Protein AF-U1Q559-F1 (afdb_monomer_lite)

Secondary structure (DSSP, 8-state):
---------------------S--STT--TT--S--EEEEETTTS-HHHHHHHHHTTPEEEEEEEETTEEEEEEEEE-SS-EEEE-SS-EEEESSHHHHHHHHHHHT-S---

Foldseek 3Di:
DDDDDDDDDDDDDDPPPPPVPPPDPPPDDPPPDDAAEAEEEQARAALVVCLVCQCVRHKYWYFYDDPNGTFIWIWHDPNQWIWIRGVVDIDIDRDSVVVSVVSVVVRRHRPD

Sequence (112 aa):
TETAEAAEGVEEPKLRTITQSDDKLSKIPPYLEMTELLHIESGELTTAEIMSAIESGSRVVVSAAMLGGSHTVSLRHDGEVYYCDTPTTLHKHTNPDEMRECIEKMGYSSSS

pLDDT: mean 74.19, std 18.79, range [40.16, 92.19]

Radius of gyration: 21.71 Å; chains: 1; bounding box: 36×27×82 Å

Structure (mmCIF, N/CA/C/O backbone):
data_AF-U1Q559-F1
#
_entry.id   AF-U1Q559-F1
#
loop_
_atom_site.group_PDB
_atom_site.id
_atom_site.type_symbol
_atom_site.label_atom_id
_atom_site.label_alt_id
_atom_site.label_comp_id
_atom_site.label_asym_id
_atom_site.label_entity_id
_atom_site.label_seq_id
_atom_site.pdbx_PDB_ins_code
_atom_site.Cartn_x
_atom_site.Cartn_y
_atom_site.Cartn_z
_atom_site.occupancy
_atom_site.B_iso_or_equiv
_atom_site.auth_seq_id
_atom_site.auth_comp_id
_atom_site.auth_asym_id
_atom_site.auth_atom_id
_atom_site.pdbx_PDB_model_num
ATOM 1 N N . THR A 1 1 ? -6.723 5.124 -67.953 1.00 48.50 1 THR A N 1
ATOM 2 C CA . THR A 1 1 ? -5.411 4.971 -67.301 1.00 48.50 1 THR A CA 1
ATOM 3 C C . THR A 1 1 ? -5.222 6.157 -66.397 1.00 48.50 1 THR A C 1
ATOM 5 O O . THR A 1 1 ? -4.817 7.224 -66.840 1.00 48.50 1 THR A O 1
ATOM 8 N N . GLU A 1 2 ? -5.676 5.988 -65.165 1.00 44.75 2 GLU A N 1
ATOM 9 C CA . GLU A 1 2 ? -5.507 6.944 -64.080 1.00 44.75 2 GLU A CA 1
ATOM 10 C C . GLU A 1 2 ? -4.044 6.920 -63.622 1.00 44.75 2 GLU A C 1
ATOM 12 O O . GLU A 1 2 ? -3.480 5.848 -63.418 1.00 44.75 2 GLU A O 1
ATOM 17 N N . THR A 1 3 ? -3.432 8.091 -63.470 1.00 47.38 3 THR A N 1
ATOM 18 C CA . THR A 1 3 ? -2.186 8.264 -62.715 1.00 47.38 3 THR A CA 1
ATOM 19 C C . THR A 1 3 ? -2.446 9.319 -61.654 1.00 47.38 3 THR A C 1
ATOM 21 O O . THR A 1 3 ? -2.524 10.512 -61.950 1.00 47.38 3 THR A O 1
ATOM 24 N N . ALA A 1 4 ? -2.650 8.834 -60.434 1.00 48.91 4 ALA A N 1
ATOM 25 C CA . ALA A 1 4 ? -2.398 9.570 -59.209 1.00 48.91 4 ALA A CA 1
ATOM 26 C C . ALA A 1 4 ? -0.880 9.648 -58.961 1.00 48.91 4 ALA A C 1
ATOM 28 O O . ALA A 1 4 ? -0.140 8.864 -59.546 1.00 48.91 4 ALA A O 1
ATOM 29 N N . GLU A 1 5 ? -0.475 10.577 -58.088 1.00 44.81 5 GLU A N 1
ATOM 30 C CA . GLU A 1 5 ? 0.666 10.528 -57.147 1.00 44.81 5 GLU A CA 1
ATOM 31 C C . GLU A 1 5 ? 1.435 11.854 -57.100 1.00 44.81 5 GLU A C 1
ATOM 33 O O . GLU A 1 5 ? 2.183 12.195 -58.012 1.00 44.81 5 GLU A O 1
ATOM 38 N N . ALA A 1 6 ? 1.234 12.600 -56.010 1.00 41.09 6 ALA A N 1
ATOM 39 C CA . ALA A 1 6 ? 2.308 13.104 -55.149 1.00 41.09 6 ALA A CA 1
ATOM 40 C C . ALA A 1 6 ? 1.707 14.030 -54.078 1.00 41.09 6 ALA A C 1
ATOM 42 O O . ALA A 1 6 ? 1.525 15.228 -54.281 1.00 41.09 6 ALA A O 1
ATOM 43 N N . ALA A 1 7 ? 1.425 13.467 -52.912 1.00 48.69 7 ALA A N 1
ATOM 44 C CA . ALA A 1 7 ? 1.486 14.184 -51.650 1.00 48.69 7 ALA A CA 1
ATOM 45 C C . ALA A 1 7 ? 2.211 13.247 -50.690 1.00 48.69 7 ALA A C 1
ATOM 47 O O . ALA A 1 7 ? 1.922 12.060 -50.729 1.00 48.69 7 ALA A O 1
ATOM 48 N N . GLU A 1 8 ? 3.154 13.767 -49.905 1.00 42.56 8 GLU A N 1
ATOM 49 C CA . GLU A 1 8 ? 3.362 13.414 -48.492 1.00 42.56 8 GLU A CA 1
ATOM 50 C C . GLU A 1 8 ? 4.644 14.094 -47.987 1.00 42.56 8 GLU A C 1
ATOM 52 O O . GLU A 1 8 ? 5.766 13.632 -48.189 1.00 42.56 8 GLU A O 1
ATOM 57 N N . GLY A 1 9 ? 4.457 15.246 -47.338 1.00 47.09 9 GLY A N 1
ATOM 58 C CA . GLY A 1 9 ? 5.378 15.721 -46.315 1.00 47.09 9 GLY A CA 1
ATOM 59 C C . GLY A 1 9 ? 5.064 14.967 -45.028 1.00 47.09 9 GLY A C 1
ATOM 60 O O . GLY A 1 9 ? 3.910 14.934 -44.606 1.00 47.09 9 GLY A O 1
ATOM 61 N N . VAL A 1 10 ? 6.070 14.329 -44.434 1.00 48.62 10 VAL A N 1
ATOM 62 C CA . VAL A 1 10 ? 5.931 13.671 -43.134 1.00 48.62 10 VAL A CA 1
ATOM 63 C C . VAL A 1 10 ? 6.365 14.672 -42.063 1.00 48.62 10 VAL A C 1
AT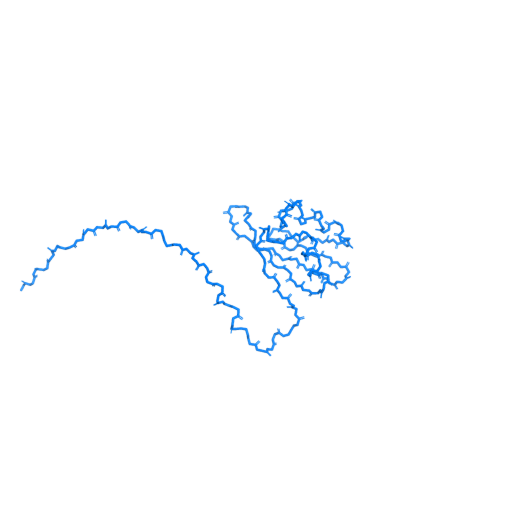OM 65 O O . VAL A 1 10 ? 7.541 15.002 -41.926 1.00 48.62 10 VAL A O 1
ATOM 68 N N . GLU A 1 11 ? 5.385 15.237 -41.365 1.00 52.56 11 GLU A N 1
ATOM 69 C CA . GLU A 1 11 ? 5.598 16.040 -40.164 1.00 52.56 11 GLU A CA 1
ATOM 70 C C . GLU A 1 11 ? 5.631 15.107 -38.945 1.00 52.56 11 GLU A C 1
ATOM 72 O O . GLU A 1 11 ? 4.845 14.163 -38.831 1.00 52.56 11 GLU A O 1
ATOM 77 N N . GLU A 1 12 ? 6.596 15.346 -38.060 1.00 54.78 12 GLU A N 1
ATOM 78 C CA . GLU A 1 12 ? 6.931 14.513 -36.907 1.00 54.78 12 GLU A CA 1
ATOM 79 C C . GLU A 1 12 ? 5.743 14.302 -35.941 1.00 54.78 12 GLU A C 1
ATOM 81 O O . GLU A 1 12 ? 4.968 15.229 -35.675 1.00 54.78 12 GLU A O 1
ATOM 86 N N . PRO A 1 13 ? 5.589 13.103 -35.344 1.00 48.75 13 PRO A N 1
ATOM 87 C CA . PRO A 1 13 ? 4.511 12.838 -34.405 1.00 48.75 13 PRO A CA 1
ATOM 88 C C . PRO A 1 13 ? 4.760 13.566 -33.079 1.00 48.75 13 PRO A C 1
ATOM 90 O O . PRO A 1 13 ? 5.522 13.127 -32.219 1.00 48.75 13 PRO A O 1
ATOM 93 N N . LYS A 1 14 ? 4.041 14.677 -32.904 1.00 49.19 14 LYS A N 1
ATOM 94 C CA . LYS A 1 14 ? 3.834 15.369 -31.629 1.00 49.19 14 LYS A CA 1
ATOM 95 C C . LYS A 1 14 ? 3.477 14.349 -30.544 1.00 49.19 14 LYS A C 1
ATOM 97 O O . LYS A 1 14 ? 2.425 13.707 -30.617 1.00 49.19 14 LYS A O 1
ATOM 102 N N . LEU A 1 15 ? 4.366 14.220 -29.555 1.00 43.12 15 LEU A N 1
ATOM 103 C CA . LEU A 1 15 ? 4.175 13.457 -28.323 1.00 43.12 15 LEU A CA 1
ATOM 104 C C . LEU A 1 15 ? 2.756 13.713 -27.798 1.00 43.12 15 LEU A C 1
ATOM 106 O O . LEU A 1 15 ? 2.418 14.826 -27.390 1.00 43.12 15 LEU A O 1
ATOM 110 N N . ARG A 1 16 ? 1.906 12.687 -27.859 1.00 45.62 16 ARG A N 1
ATOM 111 C CA . ARG A 1 16 ? 0.589 12.728 -27.236 1.00 45.62 16 ARG A CA 1
ATOM 112 C C . ARG A 1 16 ? 0.809 12.622 -25.739 1.00 45.62 16 ARG A C 1
ATOM 114 O O . ARG A 1 16 ? 1.168 11.563 -25.235 1.00 45.62 16 ARG A O 1
ATOM 121 N N . THR A 1 17 ? 0.607 13.740 -25.058 1.00 40.16 17 THR A N 1
ATOM 122 C CA . THR A 1 17 ? 0.408 13.809 -23.618 1.00 40.16 17 THR A CA 1
ATOM 123 C C . THR A 1 17 ? -0.654 12.780 -23.249 1.00 40.16 17 THR A C 1
ATOM 125 O O . THR A 1 17 ? -1.822 12.922 -23.609 1.00 40.16 17 THR A O 1
ATOM 128 N N . ILE A 1 18 ? -0.241 11.707 -22.584 1.00 44.62 18 ILE A N 1
ATOM 129 C CA . ILE A 1 18 ? -1.151 10.792 -21.906 1.00 44.62 18 ILE A CA 1
ATOM 130 C C . ILE A 1 18 ? -1.722 11.534 -20.697 1.00 44.62 18 ILE A C 1
ATOM 132 O O . ILE A 1 18 ? -1.260 11.385 -19.576 1.00 44.62 18 ILE A O 1
ATOM 136 N N . THR A 1 19 ? -2.725 12.380 -20.923 1.00 40.88 19 THR A N 1
ATOM 137 C CA . THR A 1 19 ? -3.677 12.710 -19.864 1.00 40.88 19 THR A CA 1
ATOM 138 C C . THR A 1 19 ? -4.461 11.432 -19.616 1.00 40.88 19 THR A C 1
ATOM 140 O O . THR A 1 19 ? -5.397 11.121 -20.357 1.00 40.88 19 THR A O 1
ATOM 143 N N . GLN A 1 20 ? -4.013 10.633 -18.651 1.00 41.62 20 GLN A N 1
ATOM 144 C CA . GLN A 1 20 ? -4.825 9.556 -18.115 1.00 41.62 20 GLN A CA 1
ATOM 145 C C . GLN A 1 20 ? -6.053 10.235 -17.514 1.00 41.62 20 GLN A C 1
ATOM 147 O O . GLN A 1 20 ? -5.970 10.955 -16.533 1.00 41.62 20 GLN A O 1
ATOM 152 N N . SER A 1 21 ? -7.164 10.152 -18.236 1.00 45.69 21 SER A N 1
ATOM 153 C CA . SER A 1 21 ? -8.444 10.664 -17.786 1.00 45.69 21 SER A CA 1
ATOM 154 C C . SER A 1 21 ? -8.893 9.792 -16.619 1.00 45.69 21 SER A C 1
ATOM 156 O O . SER A 1 21 ? -9.155 8.604 -16.820 1.00 45.69 21 SER A O 1
ATOM 158 N N . ASP A 1 22 ? -8.994 10.381 -15.431 1.00 47.97 22 ASP A N 1
ATOM 159 C CA . ASP A 1 22 ? -9.636 9.846 -14.221 1.00 47.97 22 ASP A CA 1
ATOM 160 C C . ASP A 1 22 ? -11.158 9.645 -14.396 1.00 47.97 22 ASP A C 1
ATOM 162 O O . ASP A 1 22 ? -11.973 10.032 -13.568 1.00 47.97 22 ASP A O 1
ATOM 166 N N . ASP A 1 23 ? -11.570 9.030 -15.507 1.00 49.97 23 ASP A N 1
ATOM 167 C CA . ASP A 1 23 ? -12.963 8.762 -15.875 1.00 49.97 23 ASP A CA 1
ATOM 168 C C . ASP A 1 23 ? -13.142 7.256 -16.141 1.00 49.97 23 ASP A C 1
ATOM 170 O O . ASP A 1 23 ? -13.504 6.789 -17.222 1.00 49.97 23 ASP A O 1
ATOM 174 N N . LYS A 1 24 ? -12.781 6.438 -15.145 1.00 46.28 24 LYS A N 1
ATOM 175 C CA . LYS A 1 24 ? -13.053 4.989 -15.152 1.00 46.28 24 LYS A CA 1
ATOM 176 C C . LYS A 1 24 ? -13.603 4.434 -13.841 1.00 46.28 24 LYS A C 1
ATOM 178 O O . LYS A 1 24 ? -13.746 3.220 -13.725 1.00 46.28 24 LYS A O 1
ATOM 183 N N . LEU A 1 25 ? -14.001 5.293 -12.901 1.00 49.59 25 LEU A N 1
ATOM 184 C CA . LEU A 1 25 ? -14.669 4.856 -11.670 1.00 49.59 25 LEU A CA 1
ATOM 185 C C . LEU A 1 25 ? -16.205 4.742 -11.814 1.00 49.59 25 LEU A C 1
ATOM 187 O O . LEU A 1 25 ? -16.873 4.189 -10.952 1.00 49.59 25 LEU A O 1
ATOM 191 N N . SER A 1 26 ? -16.788 5.186 -12.936 1.00 45.66 26 SER A N 1
ATOM 192 C CA . SER A 1 26 ? -18.252 5.272 -13.120 1.00 45.66 26 SER A CA 1
ATOM 193 C C . SER A 1 26 ? -18.944 3.980 -13.622 1.00 45.66 26 SER A C 1
ATOM 195 O O . SER A 1 26 ? -20.146 3.973 -13.870 1.00 45.66 26 SER A O 1
ATOM 197 N N . LYS A 1 27 ? -18.234 2.851 -13.785 1.00 45.03 27 LYS A N 1
ATOM 198 C CA . LYS A 1 27 ? -18.814 1.605 -14.351 1.00 45.03 27 LYS A CA 1
ATOM 199 C C . LYS A 1 27 ? -18.706 0.365 -13.459 1.00 45.03 27 LYS A C 1
ATOM 201 O O . LYS A 1 27 ? -18.642 -0.751 -13.971 1.00 45.03 27 LYS A O 1
ATOM 206 N N . ILE A 1 28 ? -18.718 0.533 -12.141 1.00 55.34 28 ILE A N 1
ATOM 207 C CA . ILE A 1 28 ? -18.789 -0.603 -11.213 1.00 55.34 28 ILE A CA 1
ATOM 208 C C . ILE A 1 28 ? -20.273 -0.849 -10.868 1.00 55.34 28 ILE A C 1
ATOM 210 O O . ILE A 1 28 ? -20.950 0.084 -10.438 1.00 55.34 28 ILE A O 1
ATOM 214 N N . PRO A 1 29 ? -20.827 -2.055 -11.106 1.00 48.25 29 PRO A N 1
ATOM 215 C CA . PRO A 1 29 ? -22.232 -2.350 -10.830 1.00 48.25 29 PRO A CA 1
ATOM 216 C C . PRO A 1 29 ? -22.540 -2.343 -9.316 1.00 48.25 29 PRO A C 1
ATOM 218 O O . PRO A 1 29 ? -21.676 -2.709 -8.518 1.00 48.25 29 PRO A O 1
ATOM 221 N N . PRO A 1 30 ? -23.778 -1.991 -8.909 1.00 52.59 30 PRO A N 1
ATOM 222 C CA . PRO A 1 30 ? -24.163 -1.658 -7.528 1.00 52.59 30 PRO A CA 1
ATOM 223 C C . PRO A 1 30 ? -24.356 -2.878 -6.601 1.00 52.59 30 PRO A C 1
ATOM 225 O O . PRO A 1 30 ? -25.265 -2.896 -5.779 1.00 52.59 30 PRO A O 1
ATOM 228 N N . TYR A 1 31 ? -23.538 -3.924 -6.751 1.00 53.31 31 TYR A N 1
ATOM 229 C CA . TYR A 1 31 ? -23.566 -5.115 -5.885 1.00 53.31 31 TYR A CA 1
ATOM 230 C C . TYR A 1 31 ? -22.161 -5.612 -5.492 1.00 53.31 31 TYR A C 1
ATOM 232 O O . TYR A 1 31 ? -21.970 -6.781 -5.167 1.00 53.31 31 TYR A O 1
ATOM 240 N N . LEU A 1 32 ? -21.161 -4.726 -5.544 1.00 52.62 32 LEU A N 1
ATOM 241 C CA . LEU A 1 32 ? -19.809 -4.942 -5.014 1.00 52.62 32 LEU A CA 1
ATOM 242 C C . LEU A 1 32 ? -19.615 -4.082 -3.756 1.00 52.62 32 LEU A C 1
ATOM 244 O O . LEU A 1 32 ? -18.797 -3.173 -3.711 1.00 52.62 32 LEU A O 1
ATOM 248 N N . GLU A 1 33 ? -20.428 -4.354 -2.745 1.00 53.16 33 GLU A N 1
ATOM 249 C CA . GLU A 1 33 ? -20.177 -3.968 -1.352 1.00 53.16 33 GLU A CA 1
ATOM 250 C C . GLU A 1 33 ? -18.976 -4.825 -0.858 1.00 53.16 33 GLU A C 1
ATOM 252 O O . GLU A 1 33 ? -18.886 -5.993 -1.230 1.00 53.16 33 GLU A O 1
ATOM 257 N N . MET A 1 34 ? -17.982 -4.409 -0.061 1.00 53.03 34 MET A N 1
ATOM 258 C CA . MET A 1 34 ? -17.982 -3.447 1.044 1.00 53.03 34 MET A CA 1
ATOM 259 C C . MET A 1 34 ? -16.535 -3.201 1.558 1.00 53.03 34 MET A C 1
ATOM 261 O O . MET A 1 34 ? -16.297 -3.166 2.761 1.00 53.03 34 MET A O 1
ATOM 265 N N . THR A 1 35 ? -15.536 -3.114 0.674 1.00 58.72 35 THR A N 1
ATOM 266 C CA . THR A 1 35 ? -14.176 -2.682 1.049 1.00 58.72 35 THR A CA 1
ATOM 267 C C . THR A 1 35 ? -13.826 -1.455 0.234 1.00 58.72 35 THR A C 1
ATOM 269 O O . THR A 1 35 ? -13.724 -1.516 -0.990 1.00 58.72 35 THR A O 1
ATOM 272 N N . GLU A 1 36 ? -13.709 -0.312 0.904 1.00 69.50 36 GLU A N 1
ATOM 273 C CA . GLU A 1 36 ? -13.290 0.923 0.256 1.00 69.50 36 GLU A CA 1
ATOM 274 C C . GLU A 1 36 ? -11.877 0.700 -0.301 1.00 69.50 36 GLU A C 1
ATOM 276 O O . GLU A 1 36 ? -10.931 0.411 0.432 1.00 69.50 36 GLU A O 1
ATOM 281 N N . LEU A 1 37 ? -11.760 0.691 -1.630 1.00 81.25 37 LEU A N 1
ATOM 282 C CA . LEU A 1 37 ? -10.496 0.483 -2.326 1.00 81.25 37 LEU A CA 1
ATOM 283 C C . LEU A 1 37 ? -9.921 1.846 -2.668 1.00 81.25 37 LEU A C 1
ATOM 285 O O . LEU A 1 37 ? -10.442 2.541 -3.538 1.00 81.25 37 LEU A O 1
ATOM 289 N N . LEU A 1 38 ? -8.847 2.213 -1.985 1.00 87.75 38 LEU A N 1
ATOM 290 C CA . LEU A 1 38 ? -8.211 3.509 -2.141 1.00 87.75 38 LEU A CA 1
ATOM 291 C C . LEU A 1 38 ? -6.992 3.348 -3.050 1.00 87.75 38 LEU A C 1
ATOM 293 O O . LEU A 1 38 ? -6.032 2.672 -2.694 1.00 87.75 38 LEU A O 1
ATOM 297 N N . HIS A 1 39 ? -7.053 3.926 -4.247 1.00 86.75 39 HIS A N 1
ATOM 298 C CA . HIS A 1 39 ? -5.940 3.941 -5.195 1.00 86.75 39 HIS A CA 1
ATOM 299 C C . HIS A 1 39 ? -5.146 5.234 -5.031 1.00 86.75 39 HIS A C 1
ATOM 301 O O . HIS A 1 39 ? -5.729 6.302 -5.172 1.00 86.75 39 HIS A O 1
ATOM 307 N N . ILE A 1 40 ? -3.843 5.119 -4.773 1.00 89.50 40 ILE A N 1
ATOM 308 C CA . ILE A 1 40 ? -2.915 6.253 -4.673 1.00 89.50 40 ILE A CA 1
ATOM 309 C C . ILE A 1 40 ? -1.668 6.016 -5.516 1.00 89.50 40 ILE A C 1
ATOM 311 O O . ILE A 1 40 ? -1.292 4.871 -5.795 1.00 89.50 40 ILE A O 1
ATOM 315 N N . GLU A 1 41 ? -0.979 7.089 -5.873 1.00 88.19 41 GLU A N 1
ATOM 316 C CA . GLU A 1 41 ? 0.391 7.014 -6.377 1.00 88.19 41 GLU A CA 1
ATOM 317 C C . GLU A 1 41 ? 1.417 7.004 -5.232 1.00 88.19 41 GLU A C 1
ATOM 319 O O . GLU A 1 41 ? 1.175 7.491 -4.124 1.00 88.19 41 GLU A O 1
ATOM 324 N N . SER A 1 42 ? 2.593 6.420 -5.478 1.00 86.94 42 SER A N 1
ATOM 325 C CA . SER A 1 42 ? 3.698 6.453 -4.518 1.00 86.94 42 SER A CA 1
ATOM 326 C C . SER A 1 42 ? 4.083 7.897 -4.214 1.00 86.94 42 SER A C 1
ATOM 328 O O . SER A 1 42 ? 4.417 8.649 -5.131 1.00 86.94 42 SER A O 1
ATOM 330 N N . GLY A 1 43 ? 4.069 8.270 -2.937 1.00 86.38 43 GLY A N 1
ATOM 331 C CA . GLY A 1 43 ? 4.334 9.647 -2.523 1.00 86.38 43 GLY A CA 1
ATOM 332 C C . GLY A 1 43 ? 3.104 10.557 -2.486 1.00 86.38 43 GLY A C 1
ATOM 333 O O . GLY A 1 43 ? 3.239 11.714 -2.099 1.00 86.38 43 GLY A O 1
ATOM 334 N N . GLU A 1 44 ? 1.911 10.077 -2.834 1.00 85.94 44 GLU A N 1
ATOM 335 C CA . GLU A 1 44 ? 0.688 10.887 -2.753 1.00 85.94 44 GLU A CA 1
ATOM 336 C C . GLU A 1 44 ? 0.234 11.090 -1.299 1.00 85.94 44 GLU A C 1
ATOM 338 O O . GLU A 1 44 ? -0.106 12.199 -0.891 1.00 85.94 44 GLU A O 1
ATOM 343 N N . LEU A 1 45 ? 0.291 10.024 -0.495 1.00 88.75 45 LEU A N 1
ATOM 344 C CA . LEU A 1 45 ? -0.088 10.036 0.917 1.00 88.75 45 LEU A CA 1
ATOM 345 C C . LEU A 1 45 ? 1.117 9.834 1.835 1.00 88.75 45 LEU A C 1
ATOM 347 O O . LEU A 1 45 ? 2.130 9.230 1.472 1.00 88.75 45 LEU A O 1
ATOM 351 N N . THR A 1 46 ? 0.996 10.326 3.067 1.00 91.38 46 THR A N 1
ATOM 352 C CA . THR A 1 46 ? 1.978 10.047 4.121 1.00 91.38 46 THR A CA 1
ATOM 353 C C . THR A 1 46 ? 1.772 8.640 4.684 1.00 91.38 46 THR A C 1
ATOM 355 O O . THR A 1 46 ? 0.698 8.047 4.562 1.00 91.38 46 THR A O 1
ATOM 358 N N . THR A 1 47 ? 2.793 8.102 5.354 1.00 91.06 47 THR A N 1
ATOM 359 C CA . THR A 1 47 ? 2.726 6.782 6.000 1.00 91.06 47 THR A CA 1
ATOM 360 C C . THR A 1 47 ? 1.538 6.678 6.966 1.00 91.06 47 THR A C 1
ATOM 362 O O . THR A 1 47 ? 0.884 5.640 7.032 1.00 91.06 47 THR A O 1
ATOM 365 N N . ALA A 1 48 ? 1.234 7.759 7.693 1.00 90.00 48 ALA A N 1
ATOM 366 C CA . ALA A 1 48 ? 0.137 7.808 8.655 1.00 90.00 48 ALA A CA 1
ATOM 367 C C . ALA A 1 48 ? -1.244 7.744 7.984 1.00 90.00 48 ALA A C 1
ATOM 369 O O . ALA A 1 48 ? -2.109 7.010 8.455 1.00 90.00 48 ALA A O 1
ATOM 370 N N . GLU A 1 49 ? -1.435 8.449 6.868 1.00 90.19 49 GLU A N 1
ATOM 371 C CA . GLU A 1 49 ? -2.698 8.428 6.117 1.00 90.19 49 GLU A CA 1
ATOM 372 C C . GLU A 1 49 ? -2.960 7.043 5.513 1.00 90.19 49 GLU A C 1
ATOM 374 O O . GLU A 1 49 ? -4.063 6.508 5.614 1.00 90.19 49 GLU A O 1
ATOM 379 N N . ILE A 1 50 ? -1.918 6.414 4.958 1.00 90.06 50 ILE A N 1
ATOM 380 C CA . ILE A 1 50 ? -2.000 5.051 4.417 1.00 90.06 50 ILE A CA 1
ATOM 381 C C . ILE A 1 50 ? -2.355 4.048 5.522 1.00 90.06 50 ILE A C 1
ATOM 383 O O . ILE A 1 50 ? -3.214 3.191 5.314 1.00 90.06 50 ILE A O 1
ATOM 387 N N . MET A 1 51 ? -1.719 4.164 6.695 1.00 90.38 51 MET A N 1
ATOM 388 C CA . MET A 1 51 ? -2.048 3.365 7.883 1.00 90.38 51 MET A CA 1
ATOM 389 C C . MET A 1 51 ? -3.503 3.555 8.301 1.00 90.38 51 MET A C 1
ATOM 391 O O . MET A 1 51 ? -4.236 2.577 8.396 1.00 90.38 51 MET A O 1
ATOM 395 N N . SER A 1 52 ? -3.939 4.802 8.466 1.00 90.00 52 SER A N 1
ATOM 396 C CA . SER A 1 52 ? -5.306 5.136 8.868 1.00 90.00 52 SER A CA 1
ATOM 397 C C . SER A 1 52 ? -6.346 4.536 7.915 1.00 90.00 52 SER A C 1
ATOM 399 O O . SER A 1 52 ? -7.335 3.946 8.357 1.00 90.00 52 SER A O 1
ATOM 401 N N . ALA A 1 53 ? -6.093 4.603 6.603 1.00 88.88 53 ALA A N 1
ATOM 402 C CA . ALA A 1 53 ? -6.964 4.010 5.594 1.00 88.88 53 ALA A CA 1
ATOM 403 C C . ALA A 1 53 ? -7.056 2.482 5.743 1.00 88.88 53 ALA A C 1
ATOM 405 O O . ALA A 1 53 ? -8.159 1.940 5.807 1.00 88.88 53 ALA A O 1
ATOM 406 N N . ILE A 1 54 ? -5.925 1.773 5.857 1.00 89.62 54 ILE A N 1
ATOM 407 C CA . ILE A 1 54 ? -5.971 0.309 5.999 1.00 89.62 54 ILE A CA 1
ATOM 408 C C . ILE A 1 54 ? -6.517 -0.155 7.35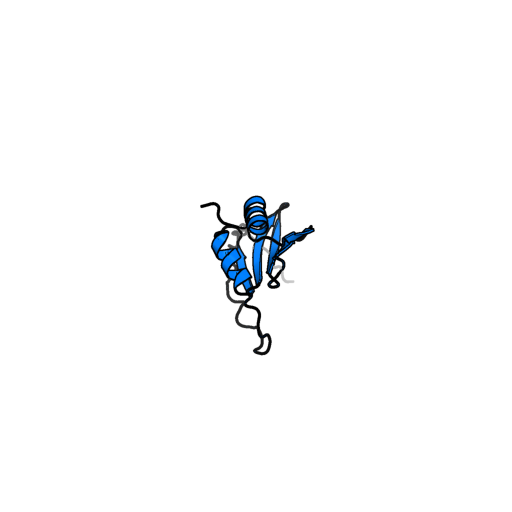1 1.00 89.62 54 ILE A C 1
ATOM 410 O O . ILE A 1 54 ? -7.182 -1.186 7.422 1.00 89.62 54 ILE A O 1
ATOM 414 N N . GLU A 1 55 ? -6.287 0.607 8.417 1.00 87.62 55 GLU A N 1
ATOM 415 C CA . GLU A 1 55 ? -6.831 0.331 9.749 1.00 87.62 55 GLU A CA 1
ATOM 416 C C . GLU A 1 55 ? -8.341 0.572 9.814 1.00 87.62 55 GLU A C 1
ATOM 418 O O . GLU A 1 55 ? -9.044 -0.140 10.529 1.00 87.62 55 GLU A O 1
ATOM 423 N N . SER A 1 56 ? -8.855 1.496 8.999 1.00 85.25 56 SER A N 1
ATOM 424 C CA . SER A 1 56 ? -10.295 1.715 8.811 1.00 85.25 56 SER A CA 1
ATOM 425 C C . SER A 1 56 ? -10.984 0.577 8.041 1.00 85.25 56 SER A C 1
ATOM 427 O O . SER A 1 56 ? -12.205 0.586 7.894 1.00 85.25 56 SER A O 1
ATOM 429 N N . GLY A 1 57 ? -10.223 -0.420 7.569 1.00 83.94 57 GLY A N 1
ATOM 430 C CA . GLY A 1 57 ? -10.720 -1.549 6.780 1.00 83.94 57 GLY A CA 1
ATOM 431 C C . GLY A 1 57 ? -10.716 -1.299 5.270 1.00 83.94 57 GLY A C 1
ATOM 432 O O . GLY A 1 57 ? -11.182 -2.150 4.506 1.00 83.94 57 GLY A O 1
ATOM 433 N N . SER A 1 58 ? -10.174 -0.163 4.823 1.00 85.25 58 SER A N 1
ATOM 434 C CA . SER A 1 58 ? -9.991 0.134 3.404 1.00 85.25 58 SER A CA 1
ATOM 435 C C . SER A 1 58 ? -8.786 -0.640 2.865 1.00 85.25 58 SER A C 1
ATOM 437 O O . SER A 1 58 ? -7.797 -0.873 3.554 1.00 85.25 58 SER A O 1
ATOM 439 N N . ARG A 1 59 ? -8.821 -1.071 1.607 1.00 88.81 59 ARG A N 1
ATOM 440 C CA . ARG A 1 59 ? -7.651 -1.686 0.969 1.00 88.81 59 ARG A CA 1
ATOM 441 C C . ARG A 1 59 ? -6.964 -0.638 0.111 1.00 88.81 59 ARG A C 1
ATOM 443 O O . ARG A 1 59 ? -7.557 -0.122 -0.831 1.00 88.81 59 ARG A O 1
ATOM 450 N N . VAL A 1 60 ? -5.709 -0.343 0.432 1.00 90.44 60 VAL A N 1
ATOM 451 C CA . VAL A 1 60 ? -4.937 0.693 -0.255 1.00 90.44 60 VAL A CA 1
ATOM 452 C C . VAL A 1 60 ? -4.110 0.053 -1.359 1.00 90.44 60 VAL A C 1
ATOM 454 O O . VAL A 1 60 ? -3.433 -0.954 -1.159 1.00 90.44 60 VAL A O 1
ATOM 457 N N . VAL A 1 61 ? -4.176 0.630 -2.546 1.00 90.00 61 VAL A N 1
ATOM 458 C CA . VAL A 1 61 ? -3.488 0.167 -3.739 1.00 90.00 61 VAL A CA 1
ATOM 459 C C . VAL A 1 61 ? -2.560 1.282 -4.202 1.00 90.00 61 VAL A C 1
ATOM 461 O O . VAL A 1 61 ? -3.013 2.323 -4.665 1.00 90.00 61 VAL A O 1
ATOM 464 N N . VAL A 1 62 ? -1.257 1.067 -4.051 1.00 90.19 62 VAL A N 1
ATOM 465 C CA . VAL A 1 62 ? -0.218 2.053 -4.347 1.00 90.19 62 VAL A CA 1
ATOM 466 C C . VAL A 1 62 ? 0.396 1.756 -5.704 1.00 90.19 62 VAL A C 1
ATOM 468 O O . VAL A 1 62 ? 0.940 0.676 -5.923 1.00 90.19 62 VAL A O 1
ATOM 471 N N . SER A 1 63 ? 0.342 2.717 -6.615 1.00 88.31 63 SER A N 1
ATOM 472 C CA . SER A 1 63 ? 1.058 2.650 -7.888 1.00 88.31 63 SER A CA 1
ATOM 473 C C . SER A 1 63 ? 2.451 3.243 -7.703 1.00 88.31 63 SER A C 1
ATOM 475 O O . SER A 1 63 ? 2.590 4.444 -7.508 1.00 88.31 63 SER A O 1
ATOM 477 N N . ALA A 1 64 ? 3.483 2.403 -7.739 1.00 84.69 64 ALA A N 1
ATOM 478 C CA . ALA A 1 64 ? 4.874 2.792 -7.537 1.00 84.69 64 ALA A CA 1
ATOM 479 C C . ALA A 1 64 ? 5.734 2.386 -8.738 1.00 84.69 64 ALA A C 1
ATOM 481 O O . ALA A 1 64 ? 5.605 1.285 -9.276 1.00 84.69 64 ALA A O 1
ATOM 482 N N . ALA A 1 65 ? 6.657 3.253 -9.153 1.00 79.75 65 ALA A N 1
ATOM 483 C CA . ALA A 1 65 ? 7.642 2.897 -10.168 1.00 79.75 65 ALA A CA 1
ATOM 484 C C . ALA A 1 65 ? 8.772 2.065 -9.534 1.00 79.75 65 ALA A C 1
ATOM 486 O O . ALA A 1 65 ? 9.574 2.580 -8.759 1.00 79.75 65 ALA A O 1
ATOM 487 N N . MET A 1 66 ? 8.851 0.774 -9.858 1.00 70.38 66 MET A N 1
ATOM 488 C CA . MET A 1 66 ? 9.880 -0.144 -9.359 1.00 70.38 66 MET A CA 1
ATOM 489 C C . MET A 1 66 ? 10.444 -0.988 -10.507 1.00 70.38 66 MET A C 1
ATOM 491 O O . MET A 1 66 ? 9.764 -1.240 -11.492 1.00 70.38 66 MET A O 1
ATOM 495 N N . LEU A 1 67 ? 11.709 -1.417 -10.416 1.00 67.62 67 LEU A N 1
ATOM 496 C CA . LEU A 1 67 ? 12.343 -2.331 -11.391 1.00 67.62 67 LEU A CA 1
ATOM 497 C C . LEU A 1 67 ? 12.264 -1.884 -12.872 1.00 67.62 67 LEU A C 1
ATOM 499 O O . LEU A 1 67 ? 12.325 -2.713 -13.778 1.00 67.62 67 LEU A O 1
ATOM 503 N N . GLY A 1 68 ? 12.160 -0.575 -13.129 1.00 75.06 68 G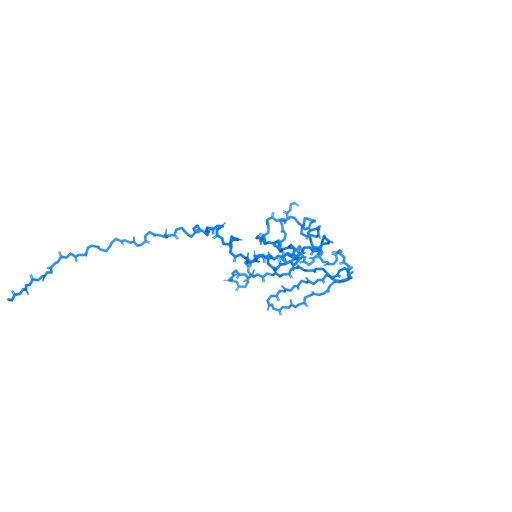LY A N 1
ATOM 504 C CA . GLY A 1 68 ? 12.070 -0.017 -14.483 1.00 75.06 68 GLY A CA 1
ATOM 505 C C . GLY A 1 68 ? 10.657 0.023 -15.080 1.00 75.06 68 GLY A C 1
ATOM 506 O O . GLY A 1 68 ? 10.528 0.281 -16.275 1.00 75.06 68 GLY A O 1
ATOM 507 N N . GLY A 1 69 ? 9.607 -0.203 -14.280 1.00 80.56 69 GLY A N 1
ATOM 508 C CA . GLY A 1 69 ? 8.208 -0.086 -14.698 1.00 80.56 69 GLY A CA 1
ATOM 509 C C . GLY A 1 69 ? 7.287 0.426 -13.589 1.00 80.56 69 GLY A C 1
ATOM 510 O O . GLY A 1 69 ? 7.682 0.542 -12.433 1.00 80.56 69 GLY A O 1
ATOM 511 N N . SER A 1 70 ? 6.043 0.752 -13.938 1.00 78.31 70 SER A N 1
ATOM 512 C CA . SER A 1 70 ? 4.990 1.064 -12.966 1.00 78.31 70 SER A CA 1
ATOM 513 C C . SER A 1 70 ? 4.375 -0.232 -12.444 1.00 78.31 70 SER A C 1
ATOM 515 O O . SER A 1 70 ? 3.795 -0.999 -13.219 1.00 78.31 70 SER A O 1
ATOM 517 N N . HIS A 1 71 ? 4.476 -0.466 -11.140 1.00 85.31 71 HIS A N 1
ATOM 518 C CA . HIS A 1 71 ? 3.892 -1.618 -10.473 1.00 85.31 71 HIS A CA 1
ATOM 519 C C . HIS A 1 71 ? 2.898 -1.192 -9.412 1.00 85.31 71 HIS A C 1
ATOM 521 O O . HIS A 1 71 ? 3.067 -0.197 -8.715 1.00 85.31 71 HIS A O 1
ATOM 527 N N . THR A 1 72 ? 1.862 -1.999 -9.279 1.00 84.81 72 THR A N 1
ATOM 528 C CA . THR A 1 72 ? 0.834 -1.796 -8.279 1.00 84.81 72 THR A CA 1
ATOM 529 C C . THR A 1 72 ? 1.123 -2.691 -7.082 1.00 84.81 72 THR A C 1
ATOM 531 O O . THR A 1 72 ? 1.324 -3.895 -7.232 1.00 84.81 72 THR A O 1
ATOM 534 N N . VAL A 1 73 ? 1.150 -2.095 -5.900 1.00 89.19 73 VAL A N 1
ATOM 535 C CA . VAL A 1 73 ? 1.334 -2.750 -4.607 1.00 89.19 73 VAL A CA 1
ATOM 536 C C . VAL A 1 73 ? 0.021 -2.657 -3.856 1.00 89.19 73 VAL A C 1
ATOM 538 O O . VAL A 1 73 ? -0.634 -1.620 -3.896 1.00 89.19 73 VAL A O 1
ATOM 541 N N . SER A 1 74 ? -0.386 -3.722 -3.167 1.00 89.81 74 SER A N 1
ATOM 542 C CA . SER A 1 74 ? -1.599 -3.673 -2.349 1.00 89.81 74 SER A CA 1
ATOM 543 C C . SER A 1 74 ? -1.293 -3.847 -0.867 1.00 89.81 74 SER A C 1
ATOM 545 O O . SER A 1 74 ? -0.666 -4.816 -0.442 1.00 89.81 74 SER A O 1
ATOM 547 N N . LEU A 1 75 ? -1.746 -2.878 -0.081 1.00 90.44 75 LEU A N 1
ATOM 548 C CA . LEU A 1 75 ? -1.646 -2.826 1.366 1.00 90.44 75 LEU A CA 1
ATOM 549 C C . LEU A 1 75 ? -3.028 -3.161 1.920 1.00 90.44 75 LEU A C 1
ATOM 551 O O . LEU A 1 75 ? -4.043 -2.581 1.526 1.00 90.44 75 LEU A O 1
ATOM 555 N N . ARG A 1 76 ? -3.078 -4.139 2.814 1.00 90.38 76 ARG A N 1
ATOM 556 C CA . ARG A 1 76 ? -4.325 -4.574 3.445 1.00 90.38 76 ARG A CA 1
ATOM 557 C C . ARG A 1 76 ? -4.084 -4.899 4.907 1.00 90.38 76 ARG A C 1
ATOM 559 O O . ARG A 1 76 ? -2.977 -5.278 5.290 1.00 90.38 76 ARG A O 1
ATOM 566 N N . HIS A 1 77 ? -5.149 -4.827 5.681 1.00 89.50 77 HIS A N 1
ATOM 567 C CA . HIS A 1 77 ? -5.168 -5.223 7.075 1.00 89.50 77 HIS A CA 1
ATOM 568 C C . HIS A 1 77 ? -6.404 -6.090 7.323 1.00 89.50 77 HIS A C 1
ATOM 570 O O . HIS A 1 77 ? -7.487 -5.759 6.848 1.00 89.50 77 HIS A O 1
ATOM 576 N N . ASP A 1 78 ? -6.227 -7.215 8.015 1.00 85.31 78 ASP A N 1
ATOM 577 C CA . ASP A 1 78 ? -7.328 -8.133 8.361 1.00 85.31 78 ASP A CA 1
ATOM 578 C C . ASP A 1 78 ? -7.876 -7.887 9.781 1.00 85.31 78 ASP A C 1
ATOM 580 O O . ASP A 1 78 ? -8.806 -8.548 10.219 1.00 85.31 78 ASP A O 1
ATOM 584 N N . GLY A 1 79 ? -7.298 -6.932 10.520 1.00 84.00 79 GLY A N 1
ATOM 585 C CA . GLY A 1 79 ? -7.607 -6.669 11.932 1.00 84.00 79 GLY A CA 1
ATOM 586 C C . GLY A 1 79 ? -6.525 -7.174 12.889 1.00 84.00 79 GLY A C 1
ATOM 587 O O . GLY A 1 79 ? -6.327 -6.589 13.950 1.00 84.00 79 GLY A O 1
ATOM 588 N N . GLU A 1 80 ? -5.801 -8.224 12.495 1.00 86.31 80 GLU A N 1
ATOM 589 C CA . GLU A 1 80 ? -4.712 -8.821 13.286 1.00 86.31 80 GLU A CA 1
ATOM 590 C C . GLU A 1 80 ? -3.344 -8.737 12.594 1.00 86.31 80 GLU A C 1
ATOM 592 O O . GLU A 1 80 ? -2.303 -8.695 13.249 1.00 86.31 80 GLU A O 1
ATOM 597 N N . VAL A 1 81 ? -3.330 -8.759 11.258 1.00 90.75 81 VAL A N 1
ATOM 598 C CA . VAL A 1 81 ? -2.108 -8.828 10.450 1.00 90.75 81 VAL A CA 1
ATOM 599 C C . VAL A 1 81 ? -2.202 -7.840 9.297 1.00 90.75 81 VAL A C 1
ATOM 601 O O . VAL A 1 81 ? -3.191 -7.800 8.559 1.00 90.75 81 VAL A O 1
ATOM 604 N N . TYR A 1 82 ? -1.134 -7.072 9.113 1.00 91.06 82 TYR A N 1
ATOM 605 C CA . TYR A 1 82 ? -0.907 -6.228 7.953 1.00 91.06 82 TYR A CA 1
ATOM 606 C C . TYR A 1 82 ? -0.212 -7.034 6.865 1.00 91.06 82 TYR A C 1
ATOM 608 O O . TYR A 1 82 ? 0.753 -7.763 7.111 1.00 91.06 82 TYR A O 1
ATOM 616 N N . TYR A 1 83 ? -0.679 -6.877 5.636 1.00 91.19 83 TYR A N 1
ATOM 617 C CA . TYR A 1 83 ? -0.068 -7.497 4.477 1.00 91.19 83 TYR A CA 1
ATOM 618 C C . TYR A 1 83 ? 0.342 -6.416 3.488 1.00 91.19 83 TYR A C 1
ATOM 620 O O . TYR A 1 83 ? -0.474 -5.588 3.080 1.00 91.19 83 TYR A O 1
ATOM 628 N N . CYS A 1 84 ? 1.597 -6.487 3.066 1.00 90.69 84 CYS A N 1
ATOM 629 C CA . CYS A 1 84 ? 2.145 -5.710 1.972 1.00 90.69 84 CYS A CA 1
ATOM 630 C C . CYS A 1 84 ? 2.402 -6.676 0.814 1.00 90.69 84 CYS A C 1
ATOM 632 O O . CYS A 1 84 ? 3.361 -7.452 0.811 1.00 90.69 84 CYS A O 1
ATOM 634 N N . ASP A 1 85 ? 1.464 -6.696 -0.127 1.00 90.25 85 ASP A N 1
ATOM 635 C CA . ASP A 1 85 ? 1.512 -7.537 -1.313 1.00 90.25 85 ASP A CA 1
ATOM 636 C C . ASP A 1 85 ? 2.222 -6.766 -2.423 1.00 90.25 85 ASP A C 1
ATOM 638 O O . ASP A 1 85 ? 1.648 -5.888 -3.075 1.00 90.25 85 ASP A O 1
ATOM 642 N N . THR A 1 86 ? 3.508 -7.062 -2.577 1.00 85.75 86 THR A N 1
ATOM 643 C CA . THR A 1 86 ? 4.333 -6.549 -3.670 1.00 85.75 86 THR A CA 1
ATOM 644 C C . THR A 1 86 ? 4.388 -7.601 -4.779 1.00 85.75 86 THR A C 1
ATOM 646 O O . THR A 1 86 ? 4.279 -8.795 -4.488 1.00 85.75 86 THR A O 1
ATOM 649 N N . PRO A 1 87 ? 4.608 -7.217 -6.050 1.00 79.00 87 PRO A N 1
ATOM 650 C CA . PRO A 1 87 ? 4.614 -8.168 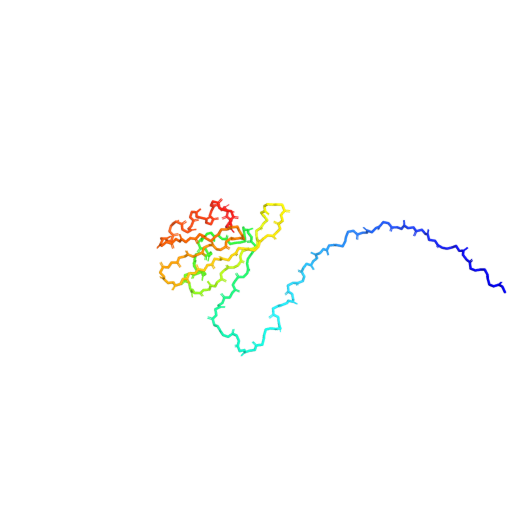-7.167 1.00 79.00 87 PRO A CA 1
ATOM 651 C C . PRO A 1 87 ? 5.652 -9.291 -7.032 1.00 79.00 87 PRO A C 1
ATOM 653 O O . PRO A 1 87 ? 5.523 -10.331 -7.673 1.00 79.00 87 PRO A O 1
ATOM 656 N N . THR A 1 88 ? 6.695 -9.089 -6.228 1.00 80.25 88 THR A N 1
ATOM 657 C CA . THR A 1 88 ? 7.772 -10.064 -6.038 1.00 80.25 88 THR A CA 1
ATOM 658 C C . THR A 1 88 ? 7.648 -10.840 -4.732 1.00 80.25 88 THR A C 1
ATOM 660 O O . THR A 1 88 ? 8.123 -11.971 -4.665 1.00 80.25 88 THR A O 1
ATOM 663 N N . THR A 1 89 ? 7.048 -10.253 -3.691 1.00 85.25 89 THR A N 1
ATOM 664 C CA . THR A 1 89 ? 7.012 -10.826 -2.338 1.00 85.25 89 THR A CA 1
ATOM 665 C C . THR A 1 89 ? 5.780 -10.364 -1.556 1.00 85.25 89 THR A C 1
ATOM 667 O O . THR A 1 89 ? 5.463 -9.175 -1.509 1.00 85.25 89 THR A O 1
ATOM 670 N N . LEU A 1 90 ? 5.134 -11.298 -0.856 1.00 90.12 90 LEU A N 1
ATOM 671 C CA . LEU A 1 90 ? 4.104 -10.989 0.136 1.00 90.12 90 LEU A CA 1
ATOM 672 C C . LEU A 1 90 ? 4.748 -10.837 1.520 1.00 90.12 90 LEU A C 1
ATOM 674 O O . LEU A 1 90 ? 5.128 -11.831 2.144 1.00 90.12 90 LEU A O 1
ATOM 678 N N . HIS A 1 91 ? 4.829 -9.606 2.013 1.00 89.44 91 HIS A N 1
ATOM 679 C CA . HIS A 1 91 ? 5.289 -9.302 3.366 1.00 89.44 91 HIS A CA 1
ATOM 680 C C . HIS A 1 91 ? 4.105 -9.291 4.339 1.00 89.44 91 HIS A C 1
ATOM 682 O O . HIS A 1 91 ? 3.011 -8.837 4.000 1.00 89.44 91 HIS A O 1
ATOM 688 N N . LYS A 1 92 ? 4.315 -9.823 5.546 1.00 92.19 92 LYS A N 1
ATOM 689 C CA . LYS A 1 92 ? 3.308 -9.897 6.610 1.00 92.19 92 LYS A CA 1
ATOM 690 C C . LYS A 1 92 ? 3.888 -9.287 7.874 1.00 92.19 92 LYS A C 1
ATOM 692 O O . LYS A 1 92 ? 5.007 -9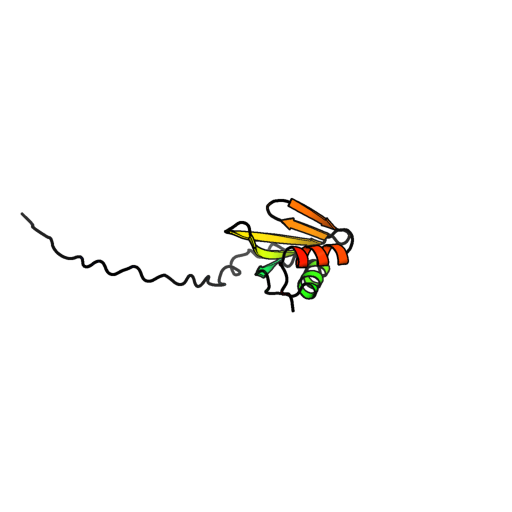.638 8.239 1.00 92.19 92 LYS A O 1
ATOM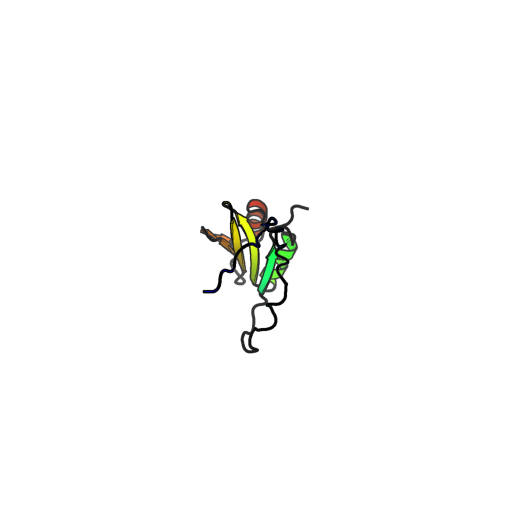 697 N N . HIS A 1 93 ? 3.114 -8.444 8.538 1.00 92.00 93 HIS A N 1
ATOM 698 C CA . HIS A 1 93 ? 3.514 -7.752 9.754 1.00 92.00 93 HIS A CA 1
ATOM 699 C C . HIS A 1 93 ? 2.387 -7.848 10.776 1.00 92.00 93 HIS A C 1
ATOM 701 O O . HIS A 1 93 ? 1.229 -7.617 10.447 1.00 92.00 93 HIS A O 1
ATOM 707 N N . THR A 1 94 ? 2.711 -8.204 12.014 1.00 90.00 94 THR A N 1
ATOM 708 C CA . THR A 1 94 ? 1.746 -8.219 13.129 1.00 90.00 94 THR A CA 1
ATOM 709 C C . THR A 1 94 ? 1.747 -6.909 13.909 1.00 90.00 94 THR A C 1
ATOM 711 O O . THR A 1 94 ? 0.890 -6.700 14.757 1.00 90.00 94 THR A O 1
ATOM 714 N N . ASN A 1 95 ? 2.728 -6.041 13.654 1.00 89.94 95 ASN A N 1
ATOM 715 C CA . ASN A 1 95 ? 2.900 -4.777 14.351 1.00 89.94 95 ASN A CA 1
ATOM 716 C C . ASN A 1 95 ? 2.734 -3.602 13.367 1.00 89.94 95 ASN A C 1
ATOM 718 O O . ASN A 1 95 ? 3.373 -3.626 12.308 1.00 89.94 95 ASN A O 1
ATOM 722 N N . PRO A 1 96 ? 1.929 -2.569 13.687 1.00 88.00 96 PRO A N 1
ATOM 723 C CA . PRO A 1 96 ? 1.806 -1.377 12.847 1.00 88.00 96 PRO A CA 1
ATOM 724 C C . PRO A 1 96 ? 3.148 -0.690 12.581 1.00 88.00 96 PRO A C 1
ATOM 726 O O . PRO A 1 96 ? 3.380 -0.246 11.461 1.00 88.00 96 PRO A O 1
ATOM 729 N N . ASP A 1 97 ? 4.058 -0.632 13.558 1.00 90.56 97 ASP A N 1
ATOM 730 C CA . ASP A 1 97 ? 5.367 0.010 13.366 1.00 90.56 97 ASP A CA 1
ATOM 731 C C . ASP A 1 97 ? 6.225 -0.701 12.310 1.00 90.56 97 ASP A C 1
ATOM 733 O O . ASP A 1 97 ? 6.789 -0.040 11.442 1.00 90.56 97 ASP A O 1
ATOM 737 N N . GLU A 1 98 ? 6.226 -2.039 12.283 1.00 90.69 98 GLU A N 1
ATOM 738 C CA . GLU A 1 98 ? 6.928 -2.799 11.236 1.00 90.69 98 GLU A CA 1
ATOM 739 C C . GLU A 1 98 ? 6.341 -2.527 9.843 1.00 90.69 98 GLU A C 1
ATOM 741 O O . GLU A 1 98 ? 7.057 -2.481 8.841 1.00 90.69 98 GLU A O 1
ATOM 746 N N . MET A 1 99 ? 5.022 -2.335 9.771 1.00 90.75 99 MET A N 1
ATOM 747 C CA . MET A 1 99 ? 4.341 -2.000 8.527 1.00 90.75 99 MET A CA 1
ATOM 748 C C . MET A 1 99 ? 4.664 -0.567 8.075 1.00 90.75 99 MET A C 1
ATOM 750 O O . MET A 1 99 ? 4.861 -0.343 6.880 1.00 90.75 99 MET A O 1
ATOM 754 N N . ARG A 1 100 ? 4.791 0.392 9.003 1.00 91.19 100 ARG A N 1
ATOM 755 C CA . ARG A 1 100 ? 5.268 1.754 8.697 1.00 91.19 100 ARG A CA 1
ATOM 756 C C . ARG A 1 100 ? 6.683 1.726 8.138 1.00 91.19 100 ARG A C 1
ATOM 758 O O . ARG A 1 100 ? 6.905 2.259 7.055 1.00 91.19 100 ARG A O 1
ATOM 765 N N . GLU A 1 101 ? 7.597 1.027 8.807 1.00 90.88 101 GLU A N 1
ATOM 766 C CA . GLU A 1 101 ? 8.969 0.856 8.323 1.00 90.88 101 GLU A CA 1
ATOM 767 C C . GLU A 1 101 ? 8.999 0.211 6.932 1.00 90.88 101 GLU A C 1
ATOM 769 O O . GLU A 1 101 ? 9.799 0.606 6.087 1.00 90.88 101 GLU A O 1
ATOM 774 N N . CYS A 1 102 ? 8.112 -0.754 6.655 1.00 89.88 102 CYS A N 1
ATOM 775 C CA . CYS A 1 102 ? 7.979 -1.346 5.325 1.00 89.88 102 CYS A CA 1
ATOM 776 C C . CYS A 1 102 ? 7.571 -0.302 4.273 1.00 89.88 102 CYS A C 1
ATOM 778 O O . CYS A 1 102 ? 8.217 -0.204 3.231 1.00 89.88 102 CYS A O 1
ATOM 780 N N . ILE A 1 103 ? 6.539 0.499 4.546 1.00 88.75 103 ILE A N 1
ATOM 781 C CA . ILE A 1 103 ? 6.051 1.550 3.639 1.00 88.75 103 ILE A CA 1
ATOM 782 C C . ILE A 1 103 ? 7.144 2.586 3.357 1.00 88.75 103 ILE A C 1
ATOM 784 O O . ILE A 1 103 ? 7.365 2.935 2.196 1.00 88.75 103 ILE A O 1
ATOM 788 N N . GLU A 1 104 ? 7.857 3.034 4.391 1.00 88.81 104 GLU A N 1
ATOM 789 C CA . GLU A 1 104 ? 8.928 4.027 4.266 1.00 88.81 104 GLU A CA 1
ATOM 790 C C . GLU A 1 104 ? 10.146 3.464 3.534 1.00 88.81 104 GLU A C 1
ATOM 792 O O . GLU A 1 104 ? 10.661 4.081 2.603 1.00 88.81 104 GLU A O 1
ATOM 797 N N . LYS A 1 105 ? 10.576 2.249 3.890 1.00 87.44 105 LYS A N 1
ATOM 798 C CA . LYS A 1 105 ? 11.705 1.568 3.245 1.00 87.44 105 LYS A CA 1
ATOM 799 C C . LYS A 1 105 ? 11.461 1.319 1.761 1.00 87.44 105 LYS A C 1
ATOM 801 O O . LYS A 1 105 ? 12.406 1.349 0.974 1.00 87.44 105 LYS A O 1
ATOM 806 N N . MET A 1 106 ? 10.215 1.036 1.392 1.00 85.06 106 MET A N 1
ATOM 807 C CA . MET A 1 106 ? 9.821 0.800 0.006 1.00 85.06 106 MET A CA 1
ATOM 808 C C . MET A 1 106 ? 9.480 2.096 -0.744 1.00 85.06 106 MET A C 1
ATOM 810 O O . MET A 1 106 ? 9.321 2.054 -1.961 1.00 85.06 106 MET A O 1
ATOM 814 N N . GLY A 1 107 ? 9.392 3.238 -0.054 1.00 85.56 107 GLY A N 1
ATOM 815 C CA . GLY A 1 107 ? 9.089 4.533 -0.664 1.00 85.56 107 GLY A CA 1
ATOM 816 C C . GLY A 1 107 ? 7.657 4.639 -1.193 1.00 85.56 107 GLY A C 1
ATOM 817 O O . GLY A 1 107 ? 7.426 5.271 -2.221 1.00 85.56 107 GLY A O 1
ATOM 818 N N . TYR A 1 108 ? 6.694 3.986 -0.537 1.00 85.94 108 TYR A N 1
ATOM 819 C CA . TYR A 1 108 ? 5.278 4.080 -0.921 1.00 85.94 108 TYR A CA 1
ATOM 820 C C . TYR A 1 108 ? 4.619 5.366 -0.425 1.00 85.94 108 TYR A C 1
ATOM 822 O O . TYR A 1 108 ? 3.675 5.852 -1.047 1.00 85.94 108 TYR A O 1
ATOM 830 N N . SER A 1 109 ? 5.112 5.911 0.683 1.00 88.31 109 SER A N 1
ATOM 831 C CA . SER A 1 109 ? 4.647 7.168 1.251 1.00 88.31 109 SER A CA 1
ATOM 832 C C . SER A 1 109 ? 5.530 8.342 0.846 1.00 88.31 109 SER A C 1
ATOM 834 O O . SER A 1 109 ? 6.688 8.184 0.456 1.00 88.31 109 SER A O 1
ATOM 836 N N . SER A 1 110 ? 4.978 9.546 0.974 1.00 84.62 110 SER A N 1
ATOM 837 C CA . SER A 1 110 ? 5.769 10.768 0.890 1.00 84.62 110 SER A CA 1
ATOM 838 C C . SER A 1 110 ? 6.647 10.895 2.134 1.00 84.62 110 SER A C 1
ATOM 840 O O . SER A 1 110 ? 6.134 10.898 3.255 1.00 84.62 110 SER A O 1
ATOM 842 N N . SER A 1 111 ? 7.961 11.030 1.943 1.00 63.41 111 SER A N 1
ATOM 843 C CA . SER A 1 111 ? 8.884 11.464 2.995 1.00 63.41 111 SER A CA 1
ATOM 844 C C . SER A 1 111 ? 8.684 12.968 3.212 1.00 63.41 111 SER A C 1
ATOM 846 O O . SER A 1 111 ? 9.229 13.767 2.454 1.00 63.41 111 SER A O 1
ATOM 848 N N . SER A 1 112 ? 7.840 13.369 4.166 1.00 46.62 112 SER A N 1
ATOM 849 C CA . SER A 1 112 ? 7.766 14.774 4.615 1.00 46.62 112 SER A CA 1
ATOM 850 C C . SER A 1 112 ? 8.775 15.061 5.715 1.00 46.62 112 SER A C 1
ATOM 852 O O . SER A 1 112 ? 8.956 14.181 6.583 1.00 46.62 112 SER A O 1
#